Protein AF-A0A357V237-F1 (afdb_monomer)

Structure (mmCIF, N/CA/C/O backbone):
data_AF-A0A357V237-F1
#
_entry.id   AF-A0A357V237-F1
#
loop_
_atom_site.group_PDB
_atom_site.id
_atom_site.type_symbol
_atom_site.label_atom_id
_atom_site.label_alt_id
_atom_site.label_comp_id
_atom_site.label_asym_id
_atom_site.label_entity_id
_atom_site.label_seq_id
_atom_site.pdbx_PDB_ins_code
_atom_site.Cartn_x
_atom_site.Cartn_y
_atom_site.Cartn_z
_atom_site.occupancy
_atom_site.B_iso_or_equiv
_atom_site.auth_seq_id
_atom_site.auth_comp_id
_atom_site.auth_asym_id
_atom_site.auth_atom_id
_atom_site.pdbx_PDB_model_num
ATOM 1 N N . MET A 1 1 ? -9.194 9.970 -27.763 1.00 47.03 1 MET A N 1
ATOM 2 C CA . MET A 1 1 ? -8.854 8.554 -28.022 1.00 47.03 1 MET A CA 1
ATOM 3 C C . MET A 1 1 ? -7.368 8.391 -27.744 1.00 47.03 1 MET A C 1
ATOM 5 O O . MET A 1 1 ? -6.601 9.122 -28.354 1.00 47.03 1 MET A O 1
ATOM 9 N N . LYS A 1 2 ? -6.964 7.548 -26.783 1.00 56.88 2 LYS A N 1
ATOM 10 C CA . LYS A 1 2 ? -5.543 7.205 -26.590 1.00 56.88 2 LYS A CA 1
ATOM 11 C C . LYS A 1 2 ? -5.223 6.065 -27.564 1.00 56.88 2 LYS A C 1
ATOM 13 O O . LYS A 1 2 ? -5.900 5.044 -27.515 1.00 56.88 2 LYS A O 1
ATOM 18 N N . ILE A 1 3 ? -4.286 6.282 -28.482 1.00 64.56 3 ILE A N 1
ATOM 19 C CA . ILE A 1 3 ? -3.839 5.290 -29.471 1.00 64.56 3 ILE A CA 1
ATOM 20 C C . ILE A 1 3 ? -2.446 4.832 -29.038 1.00 64.56 3 ILE A C 1
ATOM 22 O O . ILE A 1 3 ? -1.600 5.677 -28.751 1.00 64.56 3 ILE A O 1
ATOM 26 N N . HIS A 1 4 ? -2.224 3.520 -28.969 1.00 64.12 4 HIS A N 1
ATOM 27 C CA . HIS A 1 4 ? -0.901 2.936 -28.747 1.00 64.12 4 HIS A CA 1
ATOM 28 C C . HIS A 1 4 ? -0.355 2.436 -30.088 1.00 64.12 4 HIS A C 1
ATOM 30 O O . HIS A 1 4 ? -1.004 1.626 -30.748 1.00 64.12 4 HIS A O 1
ATOM 36 N N . GLU A 1 5 ? 0.815 2.933 -30.490 1.00 74.81 5 GLU A N 1
ATOM 37 C CA . GLU A 1 5 ? 1.493 2.585 -31.742 1.00 74.81 5 GLU A CA 1
ATOM 38 C C . GLU A 1 5 ? 2.941 2.180 -31.445 1.00 74.81 5 GLU A C 1
ATOM 40 O O . GLU A 1 5 ? 3.617 2.808 -30.627 1.00 74.81 5 GLU A O 1
ATOM 45 N N . HIS A 1 6 ? 3.417 1.130 -32.116 1.00 70.69 6 HIS A N 1
ATOM 46 C CA . HIS A 1 6 ? 4.800 0.671 -32.037 1.00 70.69 6 HIS A CA 1
ATOM 47 C C . HIS A 1 6 ? 5.356 0.469 -33.446 1.00 70.69 6 HIS A C 1
ATOM 49 O O . HIS A 1 6 ? 4.720 -0.176 -34.279 1.00 70.69 6 HIS A O 1
ATOM 55 N N . GLN A 1 7 ? 6.562 0.981 -33.695 1.00 78.00 7 GLN A N 1
ATOM 56 C CA . GLN A 1 7 ? 7.264 0.837 -34.967 1.00 78.00 7 GLN A CA 1
ATOM 57 C C . GLN A 1 7 ? 8.593 0.105 -34.753 1.00 78.00 7 GLN A C 1
ATOM 59 O O . GLN A 1 7 ? 9.383 0.486 -33.891 1.00 78.00 7 GLN A O 1
ATOM 64 N N . ALA A 1 8 ? 8.845 -0.931 -35.556 1.00 74.00 8 ALA A N 1
ATOM 65 C CA . ALA A 1 8 ? 10.134 -1.617 -35.618 1.00 74.00 8 ALA 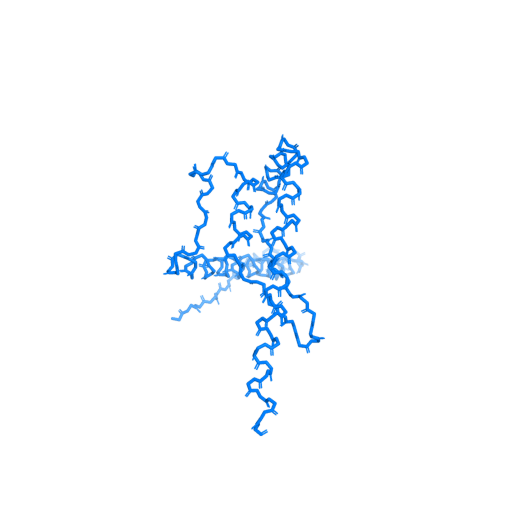A CA 1
ATOM 66 C C . ALA A 1 8 ? 10.974 -1.049 -36.759 1.00 74.00 8 ALA A C 1
ATOM 68 O O . ALA A 1 8 ? 10.463 -0.853 -37.863 1.00 74.00 8 ALA A O 1
ATOM 69 N N . GLN A 1 9 ? 12.272 -0.875 -36.529 1.00 80.62 9 GLN A N 1
ATOM 70 C CA . GLN A 1 9 ? 13.246 -0.678 -37.599 1.00 80.62 9 GLN A CA 1
ATOM 71 C C . GLN A 1 9 ? 14.293 -1.785 -37.500 1.00 80.62 9 GLN A C 1
ATOM 73 O O . GLN A 1 9 ? 15.034 -1.855 -36.523 1.00 80.62 9 GLN A O 1
ATOM 78 N N . ILE A 1 10 ? 14.325 -2.665 -38.500 1.00 80.62 10 ILE A N 1
ATOM 79 C CA . ILE A 1 10 ? 15.290 -3.766 -38.603 1.00 80.62 10 ILE A CA 1
ATOM 80 C C . ILE A 1 10 ? 16.347 -3.347 -39.622 1.00 80.62 10 ILE A C 1
ATOM 82 O O . ILE A 1 10 ? 15.998 -2.902 -40.719 1.00 80.62 10 ILE A O 1
ATOM 86 N N . LYS A 1 11 ? 17.634 -3.460 -39.275 1.00 85.38 11 LYS A N 1
ATOM 87 C CA . LYS A 1 11 ? 18.706 -3.132 -40.220 1.00 85.38 11 LYS A CA 1
ATOM 88 C C . LYS A 1 11 ? 18.780 -4.202 -41.302 1.00 85.38 11 LYS A C 1
ATOM 90 O O . LYS A 1 11 ? 18.628 -5.386 -41.027 1.00 85.38 11 LYS A O 1
ATOM 95 N N . PHE A 1 12 ? 19.064 -3.787 -42.530 1.00 82.88 12 PHE A N 1
ATOM 96 C CA . PHE A 1 12 ? 19.213 -4.717 -43.648 1.00 82.88 12 PHE A CA 1
ATOM 97 C C . PHE A 1 12 ? 20.353 -5.726 -43.422 1.00 82.88 12 PHE A C 1
ATOM 99 O O . PHE A 1 12 ? 20.193 -6.903 -43.733 1.00 82.88 12 PHE A O 1
ATOM 106 N N . ASP A 1 13 ? 21.451 -5.298 -42.794 1.00 87.12 13 ASP A N 1
ATOM 107 C CA . ASP A 1 13 ? 22.585 -6.170 -42.460 1.00 87.12 13 ASP A CA 1
ATOM 108 C C . ASP A 1 13 ? 22.184 -7.322 -41.524 1.00 87.12 13 ASP A C 1
ATOM 110 O O . ASP A 1 13 ? 22.621 -8.453 -41.718 1.00 87.12 13 ASP A O 1
ATOM 114 N N . ASP A 1 14 ? 21.260 -7.085 -40.584 1.00 81.31 14 ASP A N 1
ATOM 115 C CA . ASP A 1 14 ? 20.737 -8.130 -39.691 1.00 81.31 14 ASP A CA 1
ATOM 116 C C . ASP A 1 14 ? 19.972 -9.221 -40.459 1.00 81.31 14 ASP A C 1
ATOM 118 O O . ASP A 1 14 ? 19.954 -10.384 -40.050 1.00 81.31 14 ASP A O 1
ATOM 122 N N . ILE A 1 15 ? 19.357 -8.854 -41.588 1.00 80.06 15 ILE A N 1
ATOM 123 C CA . ILE A 1 15 ? 18.654 -9.780 -42.484 1.00 80.06 15 ILE A CA 1
ATOM 124 C C . ILE A 1 15 ? 19.670 -10.603 -43.280 1.00 80.06 15 ILE A C 1
ATOM 126 O O . ILE A 1 15 ? 19.527 -11.822 -43.376 1.00 80.06 15 ILE A O 1
ATOM 130 N N . LEU A 1 16 ? 20.712 -9.957 -43.816 1.00 84.38 16 LEU A N 1
ATOM 131 C CA . LEU A 1 16 ? 21.780 -10.622 -44.571 1.00 84.38 16 LEU A CA 1
ATOM 132 C C . LEU A 1 16 ? 22.554 -11.630 -43.709 1.00 84.38 16 LEU A C 1
ATOM 134 O O . LEU A 1 16 ? 22.865 -12.735 -44.157 1.00 84.38 16 LEU A O 1
ATOM 138 N N . GLU A 1 17 ? 22.810 -11.280 -42.451 1.00 88.81 17 GLU A N 1
ATOM 139 C CA . GLU A 1 17 ? 23.485 -12.134 -41.468 1.00 88.81 17 GLU A CA 1
ATOM 140 C C . GLU A 1 17 ? 22.564 -13.206 -40.853 1.00 88.81 17 GLU A C 1
ATOM 142 O O . GLU A 1 17 ? 22.985 -13.946 -39.966 1.00 88.81 17 GLU A O 1
ATOM 147 N N . HIS A 1 18 ? 21.312 -13.319 -41.318 1.00 81.19 18 HIS A N 1
ATOM 148 C CA . HIS A 1 18 ? 20.306 -14.259 -40.809 1.00 81.19 18 HIS A CA 1
ATOM 149 C C . HIS A 1 18 ? 20.074 -14.142 -39.289 1.00 81.19 18 HIS A C 1
ATOM 151 O O . HIS A 1 18 ? 19.673 -15.109 -38.631 1.00 81.19 18 HIS A O 1
ATOM 157 N N . ARG A 1 19 ? 20.270 -12.948 -38.711 1.00 82.06 19 ARG A N 1
ATOM 158 C CA . ARG A 1 19 ? 20.027 -12.672 -37.286 1.00 82.06 19 ARG A CA 1
ATOM 159 C C . ARG A 1 19 ? 18.541 -12.444 -37.027 1.00 82.06 19 ARG A C 1
ATOM 161 O O . ARG A 1 19 ? 18.102 -11.371 -36.618 1.00 82.06 19 ARG A O 1
ATOM 168 N N . LEU A 1 20 ? 17.743 -13.490 -37.229 1.00 77.94 20 LEU A N 1
ATOM 169 C CA . LEU A 1 20 ? 16.296 -13.461 -36.995 1.00 77.94 20 LEU A CA 1
ATOM 170 C C . LEU A 1 20 ? 15.924 -13.226 -35.516 1.00 77.94 20 LEU A C 1
ATOM 172 O O . LEU A 1 20 ? 14.774 -12.901 -35.224 1.00 77.94 20 LEU A O 1
ATOM 176 N N . SER A 1 21 ? 16.886 -13.327 -34.588 1.00 82.62 21 SER A N 1
ATOM 177 C CA . SER A 1 21 ? 16.712 -12.975 -33.171 1.00 82.62 21 SER A CA 1
ATOM 178 C C . SER A 1 21 ? 16.245 -11.530 -32.964 1.00 82.62 21 SER A C 1
ATOM 180 O O . SER A 1 21 ? 15.475 -11.282 -32.045 1.00 82.62 21 SER A O 1
ATOM 182 N N . VAL A 1 22 ? 16.592 -10.603 -33.867 1.00 81.19 22 VAL A N 1
ATOM 183 C CA . VAL A 1 22 ? 16.184 -9.185 -33.792 1.00 81.19 22 VAL A CA 1
ATOM 184 C C . VAL A 1 22 ? 14.657 -9.014 -33.807 1.00 81.19 22 VAL A C 1
ATOM 186 O O . VAL A 1 22 ? 14.127 -8.096 -33.181 1.00 81.19 22 VAL A O 1
ATOM 189 N N . ILE A 1 23 ? 13.924 -9.913 -34.475 1.00 79.94 23 ILE A N 1
ATOM 190 C CA . ILE A 1 23 ? 12.452 -9.904 -34.472 1.00 79.94 23 ILE A CA 1
ATOM 191 C C . ILE A 1 23 ? 11.925 -10.282 -33.083 1.00 79.94 23 ILE A C 1
ATOM 193 O O . ILE A 1 23 ? 11.013 -9.633 -32.572 1.00 79.94 23 ILE A O 1
ATOM 197 N N . PHE A 1 24 ? 12.515 -11.302 -32.455 1.00 82.12 24 PHE A N 1
ATOM 198 C CA . PHE A 1 24 ? 12.139 -11.719 -31.105 1.00 82.12 24 PHE A CA 1
ATOM 199 C C . PHE A 1 24 ? 12.452 -10.625 -30.080 1.00 82.12 24 PHE A C 1
ATOM 201 O O . PHE A 1 24 ? 11.579 -10.284 -29.282 1.00 82.12 24 PHE A O 1
ATOM 208 N N . ASP A 1 25 ? 13.628 -10.006 -30.166 1.00 83.19 25 ASP A N 1
ATOM 209 C CA . ASP A 1 25 ? 14.026 -8.897 -29.294 1.00 83.19 25 ASP A CA 1
ATOM 210 C C . ASP A 1 2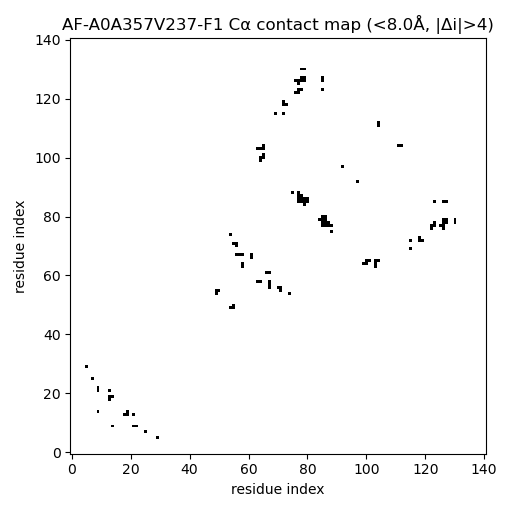5 ? 13.054 -7.711 -29.420 1.00 83.19 25 ASP A C 1
ATOM 212 O O . ASP A 1 25 ? 12.614 -7.145 -28.418 1.00 83.19 25 ASP A O 1
ATOM 216 N N . PHE A 1 26 ? 12.628 -7.383 -30.646 1.00 82.50 26 PHE A N 1
ATOM 217 C CA . PHE A 1 26 ? 11.613 -6.357 -30.880 1.00 82.50 26 PHE A CA 1
ATOM 218 C C . PHE A 1 26 ? 10.259 -6.719 -30.252 1.00 82.50 26 PHE A C 1
ATOM 220 O O . PHE A 1 26 ? 9.649 -5.883 -29.582 1.00 82.50 26 PHE A O 1
ATOM 227 N N . THR A 1 27 ? 9.788 -7.962 -30.417 1.00 80.50 27 THR A N 1
ATOM 228 C CA . THR A 1 27 ? 8.522 -8.396 -29.797 1.00 80.50 27 THR A CA 1
ATOM 229 C C . THR A 1 27 ? 8.578 -8.355 -28.271 1.00 80.50 27 THR A C 1
ATOM 231 O O . THR A 1 27 ? 7.614 -7.915 -27.645 1.00 80.50 27 THR A O 1
ATOM 234 N N . GLN A 1 28 ? 9.709 -8.727 -27.661 1.00 83.44 28 GLN A N 1
ATOM 235 C CA . GLN A 1 28 ? 9.906 -8.586 -26.217 1.00 83.44 28 GLN A CA 1
ATOM 236 C C . GLN A 1 28 ? 9.912 -7.114 -25.789 1.00 83.44 28 GLN A C 1
ATOM 238 O O . GLN A 1 28 ? 9.281 -6.766 -24.790 1.00 83.44 28 GLN A O 1
ATOM 243 N N . GLY A 1 29 ? 10.545 -6.235 -26.571 1.00 80.00 29 GLY A N 1
ATOM 244 C CA . GLY A 1 29 ? 10.526 -4.790 -26.340 1.00 80.00 29 GLY A CA 1
ATOM 245 C C . GLY A 1 29 ? 9.117 -4.188 -26.378 1.00 80.00 29 GLY A C 1
ATOM 246 O O . GLY A 1 29 ? 8.771 -3.375 -25.516 1.00 80.00 29 GLY A O 1
ATOM 247 N N . ILE A 1 30 ? 8.263 -4.628 -27.313 1.00 82.50 30 ILE A N 1
ATOM 248 C CA . ILE A 1 30 ? 6.844 -4.235 -27.334 1.00 82.50 30 ILE A CA 1
ATOM 249 C C . ILE A 1 30 ? 6.153 -4.674 -26.045 1.00 82.50 30 ILE A C 1
ATOM 251 O O . ILE A 1 30 ? 5.526 -3.851 -25.388 1.00 82.50 30 ILE A O 1
ATOM 255 N N . VAL A 1 31 ? 6.273 -5.949 -25.664 1.00 82.31 31 VAL A N 1
ATOM 256 C CA . VAL A 1 31 ? 5.585 -6.480 -24.476 1.00 82.31 31 VAL A CA 1
ATOM 257 C C . VAL A 1 31 ? 6.009 -5.730 -23.212 1.00 82.31 31 VAL A C 1
ATOM 259 O O . VAL A 1 31 ? 5.148 -5.343 -22.422 1.00 82.31 31 VAL A O 1
ATOM 262 N N . SER A 1 32 ? 7.308 -5.467 -23.046 1.00 81.94 32 SER A N 1
ATOM 263 C CA . SER A 1 32 ? 7.819 -4.700 -21.906 1.00 81.94 32 SER A CA 1
ATOM 264 C C . SER A 1 32 ? 7.261 -3.277 -21.894 1.00 81.94 32 SER A C 1
ATOM 266 O O . SER A 1 32 ? 6.661 -2.864 -20.907 1.00 81.94 32 SER A O 1
ATOM 268 N N . SER A 1 33 ? 7.383 -2.543 -23.006 1.00 79.06 33 SER A N 1
ATOM 269 C CA . SER A 1 33 ? 6.918 -1.149 -23.081 1.00 79.06 33 SER A CA 1
ATOM 270 C C . SER A 1 33 ? 5.402 -1.013 -22.921 1.00 79.06 33 SER A C 1
ATOM 272 O O . SER A 1 33 ? 4.922 -0.058 -22.308 1.00 79.06 33 SER A O 1
ATOM 274 N N . PHE A 1 34 ? 4.641 -1.988 -23.420 1.00 82.31 34 PHE A N 1
ATOM 275 C CA . PHE A 1 34 ? 3.203 -2.059 -23.219 1.00 82.31 34 PHE A CA 1
ATOM 276 C C . PHE A 1 34 ? 2.859 -2.282 -21.744 1.00 82.31 34 PHE A C 1
ATOM 278 O O . PHE A 1 34 ? 2.012 -1.573 -21.203 1.00 82.31 34 PHE A O 1
ATOM 285 N N . SER A 1 35 ? 3.536 -3.226 -21.083 1.00 82.69 35 SER A N 1
ATOM 286 C CA . SER A 1 35 ? 3.352 -3.492 -19.653 1.00 82.69 35 SER A CA 1
ATOM 287 C C . SER A 1 35 ? 3.657 -2.251 -18.808 1.00 82.69 35 SER A C 1
ATOM 289 O O . SER A 1 35 ? 2.850 -1.863 -17.962 1.00 82.69 35 SER A O 1
ATOM 291 N N . ASP A 1 36 ? 4.774 -1.577 -19.083 1.00 83.81 36 ASP A N 1
ATOM 292 C CA . ASP A 1 36 ? 5.183 -0.370 -18.360 1.00 83.81 36 ASP A CA 1
ATOM 293 C C . ASP A 1 36 ? 4.181 0.777 -18.564 1.00 83.81 36 ASP A C 1
ATOM 295 O O . ASP A 1 36 ? 3.712 1.391 -17.599 1.00 83.81 36 ASP A O 1
ATOM 299 N N . GLY A 1 37 ? 3.779 1.027 -19.815 1.00 82.88 37 GLY A N 1
ATOM 300 C CA . GLY A 1 37 ? 2.795 2.058 -20.149 1.00 82.88 37 GLY A CA 1
ATOM 301 C C . GLY A 1 37 ? 1.406 1.776 -19.566 1.00 82.88 37 GLY A C 1
ATOM 302 O O . GLY A 1 37 ? 0.698 2.705 -19.152 1.00 82.88 37 GLY A O 1
ATOM 303 N N . TYR A 1 38 ? 1.022 0.501 -19.482 1.00 85.00 38 TYR A N 1
ATOM 304 C CA . TYR A 1 38 ? -0.222 0.078 -18.847 1.00 85.00 38 TYR A CA 1
ATOM 305 C C . TYR A 1 38 ? -0.205 0.365 -17.343 1.00 85.00 38 TYR A C 1
ATOM 307 O O . TYR A 1 38 ? -1.113 1.032 -16.841 1.00 85.00 38 TYR A O 1
ATOM 315 N N . MET A 1 39 ? 0.848 -0.056 -16.636 1.00 85.56 39 MET A N 1
ATOM 316 C CA . MET A 1 39 ? 0.994 0.191 -15.197 1.00 85.56 39 MET A CA 1
ATOM 317 C C . MET A 1 39 ? 1.024 1.688 -14.881 1.00 85.56 39 MET A C 1
ATOM 319 O O . MET A 1 39 ? 0.344 2.136 -13.957 1.00 85.56 39 MET A O 1
ATOM 323 N N . GLN A 1 40 ? 1.740 2.484 -15.681 1.00 87.62 40 GLN A N 1
ATOM 324 C CA . GLN A 1 40 ? 1.761 3.939 -15.530 1.00 87.62 40 GLN A CA 1
ATOM 325 C C . GLN A 1 40 ? 0.358 4.542 -15.681 1.00 87.62 40 GLN A C 1
ATOM 327 O O . GLN A 1 40 ? -0.059 5.360 -14.861 1.00 87.62 40 GLN A O 1
ATOM 332 N N . THR A 1 41 ? -0.392 4.115 -16.701 1.00 88.50 41 THR A N 1
ATOM 333 C CA . THR A 1 41 ? -1.761 4.596 -16.932 1.00 88.50 41 THR A CA 1
ATOM 334 C C . THR A 1 41 ? -2.694 4.200 -15.787 1.00 88.50 41 THR A C 1
ATOM 336 O O . THR A 1 41 ? -3.509 5.016 -15.356 1.00 88.50 41 THR A O 1
ATOM 339 N N . MET A 1 42 ? -2.564 2.973 -15.273 1.00 89.88 42 MET A N 1
ATOM 340 C CA . MET A 1 42 ? -3.340 2.487 -14.132 1.00 89.88 42 MET A CA 1
ATOM 341 C C . MET A 1 42 ? -3.081 3.339 -12.884 1.00 89.88 42 MET A C 1
ATOM 343 O O . MET A 1 42 ? -4.027 3.863 -12.297 1.00 89.88 42 MET A O 1
ATOM 347 N N . TYR A 1 43 ? -1.815 3.529 -12.500 1.00 89.50 43 TYR A N 1
ATOM 348 C CA . TYR A 1 43 ? -1.472 4.328 -11.321 1.00 89.50 43 TYR A CA 1
ATOM 349 C C . TYR A 1 43 ? -1.870 5.796 -11.476 1.00 89.50 43 TYR A C 1
ATOM 351 O O . TYR A 1 43 ? -2.345 6.392 -10.511 1.00 89.50 43 TYR A O 1
ATOM 359 N N . GLN A 1 44 ? -1.757 6.367 -12.680 1.00 90.00 44 GLN A N 1
ATOM 360 C CA . GLN A 1 44 ? -2.238 7.720 -12.947 1.00 90.00 44 GLN A CA 1
ATOM 361 C C . GLN A 1 44 ? -3.754 7.826 -12.729 1.00 90.00 44 GLN A C 1
ATOM 363 O O . GLN A 1 44 ? -4.207 8.738 -12.043 1.00 90.00 44 GLN A O 1
ATOM 368 N N . ALA A 1 45 ? -4.537 6.876 -13.248 1.00 91.38 45 ALA A N 1
ATOM 369 C CA . ALA A 1 45 ? -5.988 6.873 -13.067 1.00 91.38 45 ALA A CA 1
ATOM 370 C C . ALA A 1 45 ? -6.390 6.744 -11.587 1.00 91.38 45 ALA A C 1
ATOM 372 O O . ALA A 1 45 ? -7.301 7.440 -11.134 1.00 91.38 45 ALA A O 1
ATOM 373 N N . VAL A 1 46 ? -5.694 5.894 -10.821 1.00 89.06 46 VAL A N 1
ATOM 374 C CA . VAL A 1 46 ? -5.900 5.769 -9.369 1.00 89.06 46 VAL A CA 1
ATOM 375 C C . VAL A 1 46 ? -5.538 7.073 -8.650 1.00 89.06 46 VAL A C 1
ATOM 377 O O . VAL A 1 46 ? -6.324 7.548 -7.832 1.00 89.06 46 VAL A O 1
ATOM 380 N N . SER A 1 47 ? -4.395 7.685 -8.980 1.00 88.38 47 SER A N 1
ATOM 381 C CA . SER A 1 47 ? -3.959 8.954 -8.382 1.00 88.38 47 SER A CA 1
ATOM 382 C C . SER A 1 47 ? -4.976 10.068 -8.628 1.00 88.38 47 SER A C 1
ATOM 384 O O . SER A 1 47 ? -5.418 10.718 -7.684 1.00 88.38 47 SER A O 1
ATOM 386 N N . GLU A 1 48 ? -5.428 10.232 -9.874 1.00 91.44 48 GLU A N 1
ATOM 387 C CA . GLU A 1 48 ? -6.436 11.233 -10.240 1.00 91.44 48 GLU A CA 1
ATOM 388 C C . GLU A 1 48 ? -7.770 11.011 -9.507 1.00 91.44 48 GLU A C 1
ATOM 390 O O . GLU A 1 48 ? -8.451 11.974 -9.144 1.00 91.44 48 GLU A O 1
ATOM 395 N N . ALA A 1 49 ? -8.168 9.754 -9.281 1.00 90.31 49 ALA A N 1
ATOM 3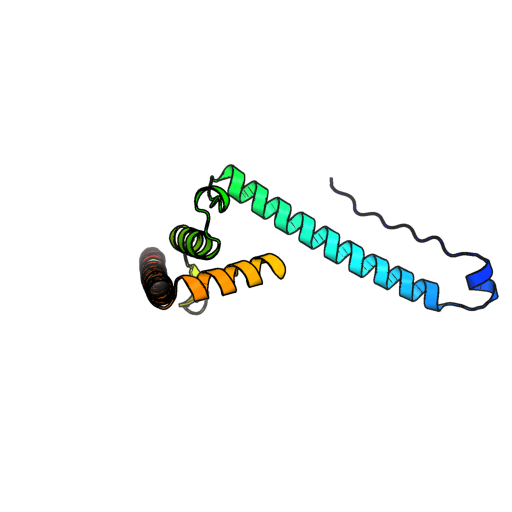96 C CA . ALA A 1 49 ? -9.374 9.436 -8.520 1.00 90.31 49 ALA A CA 1
ATOM 397 C C . ALA A 1 49 ? -9.233 9.831 -7.040 1.00 90.31 49 ALA A C 1
ATOM 399 O O . ALA A 1 49 ? -10.133 10.474 -6.496 1.00 90.31 49 ALA A O 1
ATOM 400 N N . CYS A 1 50 ? -8.097 9.510 -6.413 1.00 88.06 50 CYS A N 1
ATOM 401 C CA . CYS A 1 50 ? -7.806 9.875 -5.025 1.00 88.06 50 CYS A CA 1
ATOM 402 C C . CYS A 1 50 ? -7.696 11.395 -4.831 1.00 88.06 50 CYS A C 1
ATOM 404 O O . CYS A 1 50 ? -8.197 11.921 -3.836 1.00 88.06 50 CYS A O 1
ATOM 406 N N . GLU A 1 51 ? -7.095 12.113 -5.786 1.00 89.50 51 GLU A N 1
ATOM 407 C CA . GLU A 1 51 ? -7.025 13.582 -5.790 1.00 89.50 51 GLU A CA 1
ATOM 408 C C . GLU A 1 51 ? -8.413 14.214 -5.835 1.00 89.50 51 GLU A C 1
ATOM 410 O O . GLU A 1 51 ? -8.715 15.098 -5.033 1.00 89.50 51 GLU A O 1
ATOM 415 N N . LYS A 1 52 ? -9.293 13.719 -6.712 1.00 90.94 52 LYS A N 1
ATOM 416 C CA . LYS A 1 52 ? -10.670 14.218 -6.827 1.00 90.94 52 LYS A CA 1
ATOM 417 C C . LYS A 1 52 ? -11.506 13.937 -5.584 1.00 90.94 52 LYS A C 1
ATOM 419 O O . LYS A 1 52 ? -12.316 14.776 -5.202 1.00 90.94 52 LYS A O 1
ATOM 424 N N . SER A 1 53 ? -11.338 12.770 -4.965 1.00 87.94 53 SER A N 1
ATOM 425 C CA . SER A 1 53 ? -12.089 12.408 -3.760 1.00 87.94 53 SER A CA 1
ATOM 426 C C . SER A 1 53 ? -11.497 13.001 -2.478 1.00 87.94 53 SER A C 1
ATOM 428 O O . SER A 1 53 ? -12.094 12.850 -1.415 1.00 87.94 53 SER A O 1
ATOM 430 N N . GLY A 1 54 ? -10.310 13.615 -2.545 1.00 86.12 54 GLY A N 1
ATOM 431 C CA . GLY A 1 54 ? -9.555 14.059 -1.373 1.00 86.12 54 GLY A CA 1
ATOM 432 C C . GLY A 1 54 ? -9.039 12.913 -0.495 1.00 86.12 54 GLY A C 1
ATOM 433 O O . GLY A 1 54 ? -8.605 13.157 0.629 1.00 86.12 54 GLY A O 1
ATOM 434 N N . ASN A 1 55 ? -9.066 11.665 -0.981 1.00 87.75 55 ASN A N 1
ATOM 435 C CA . ASN A 1 55 ? -8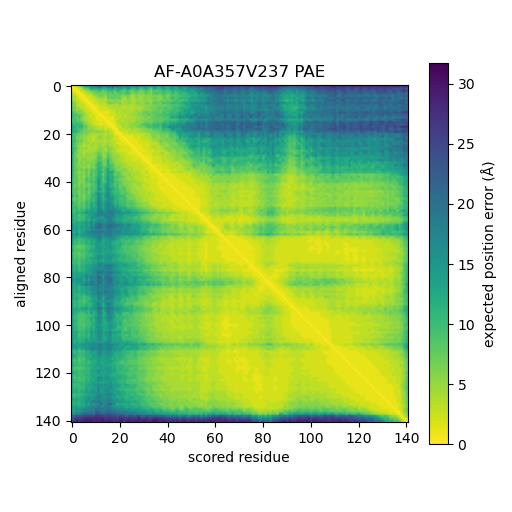.617 10.496 -0.221 1.00 87.75 55 ASN A CA 1
ATOM 436 C C . ASN A 1 55 ? -7.100 10.317 -0.367 1.00 87.75 55 ASN A C 1
ATOM 438 O O . ASN A 1 55 ? -6.620 9.353 -0.961 1.00 87.75 55 ASN A O 1
ATOM 442 N N . ILE A 1 56 ? -6.346 11.299 0.130 1.00 90.56 56 ILE A N 1
ATOM 443 C CA . ILE A 1 56 ? -4.886 11.344 0.049 1.00 90.56 56 ILE A CA 1
ATOM 444 C C . ILE A 1 56 ? -4.306 11.475 1.449 1.00 90.56 56 ILE A C 1
ATOM 446 O O . ILE A 1 56 ? -4.684 12.358 2.214 1.00 90.56 56 ILE A O 1
ATOM 450 N N . VAL A 1 57 ? -3.320 10.632 1.749 1.00 91.06 57 VAL A N 1
ATOM 451 C CA . VAL A 1 57 ? -2.466 10.778 2.927 1.00 91.06 57 VAL A CA 1
ATOM 452 C C . VAL A 1 57 ? -1.136 11.374 2.488 1.00 91.06 57 VAL A C 1
ATOM 454 O O . VAL A 1 57 ? -0.400 10.776 1.704 1.00 91.06 57 VAL A O 1
ATOM 457 N N . ARG A 1 58 ? -0.818 12.567 2.992 1.00 89.25 58 ARG A N 1
ATOM 458 C CA . ARG A 1 58 ? 0.418 13.273 2.652 1.00 89.25 58 ARG A CA 1
ATOM 459 C C . ARG A 1 58 ? 1.534 12.904 3.620 1.00 89.25 58 ARG A C 1
ATOM 461 O O . ARG A 1 58 ? 1.610 13.402 4.738 1.00 89.25 58 ARG A O 1
ATOM 468 N N . SER A 1 59 ? 2.416 12.009 3.178 1.00 82.81 59 SER A N 1
ATOM 469 C CA . SER A 1 59 ? 3.471 11.463 4.039 1.00 82.81 59 SER A CA 1
ATOM 470 C C . SER A 1 59 ? 4.491 12.509 4.509 1.00 82.81 59 SER A C 1
ATOM 472 O O . SER A 1 59 ? 5.023 12.400 5.610 1.00 82.81 59 SER A O 1
ATOM 474 N N . ASN A 1 60 ? 4.720 13.564 3.723 1.00 84.38 60 ASN A N 1
ATOM 475 C CA . ASN A 1 60 ? 5.589 14.687 4.089 1.00 84.38 60 ASN A CA 1
ATOM 476 C C . ASN A 1 60 ? 5.055 15.516 5.270 1.00 84.38 60 ASN A C 1
ATOM 478 O O . ASN A 1 60 ? 5.856 16.038 6.036 1.00 84.38 60 ASN A O 1
ATOM 482 N N . GLU A 1 61 ? 3.734 15.628 5.428 1.00 89.44 61 GLU A N 1
ATOM 483 C CA . GLU A 1 61 ? 3.110 16.327 6.561 1.00 89.44 61 GLU A CA 1
ATOM 484 C C . GLU A 1 61 ? 3.209 15.494 7.850 1.00 89.44 61 GLU A C 1
ATOM 486 O O . GLU A 1 61 ? 3.369 16.043 8.937 1.00 89.44 61 GLU A O 1
ATOM 491 N N . ILE A 1 62 ? 3.158 14.163 7.727 1.00 89.56 62 ILE A N 1
ATOM 492 C CA . ILE A 1 62 ? 3.242 13.220 8.854 1.00 89.56 62 ILE A CA 1
ATOM 493 C C . ILE A 1 62 ? 4.699 12.969 9.275 1.00 89.56 62 ILE A C 1
ATOM 495 O O . ILE A 1 62 ? 4.979 12.728 10.447 1.00 89.56 62 ILE A O 1
ATOM 499 N N . GLY A 1 63 ? 5.638 12.991 8.326 1.00 89.62 63 GLY A N 1
ATOM 500 C CA . GLY A 1 63 ? 7.069 12.788 8.578 1.00 89.62 63 GLY A CA 1
ATOM 501 C C . GLY A 1 63 ? 7.477 11.342 8.897 1.00 89.62 63 GLY A C 1
ATOM 502 O O . GLY A 1 63 ? 8.641 11.090 9.204 1.00 89.62 63 GLY A O 1
ATOM 503 N N . SER A 1 64 ? 6.547 10.387 8.817 1.00 93.81 64 SER A N 1
ATOM 504 C CA . SER A 1 64 ? 6.776 8.963 9.085 1.00 93.81 64 SER A CA 1
ATOM 505 C C . SER A 1 64 ? 6.013 8.105 8.069 1.00 93.81 64 SER A C 1
ATOM 507 O O . SER A 1 64 ? 4.774 8.148 8.045 1.00 93.81 64 SER A O 1
ATOM 509 N N . PRO A 1 65 ? 6.711 7.329 7.217 1.00 94.00 65 PRO A N 1
ATOM 510 C CA . PRO A 1 65 ? 6.083 6.355 6.326 1.00 94.00 65 PRO A CA 1
ATOM 511 C C . PRO A 1 65 ? 5.160 5.372 7.056 1.00 94.00 65 PRO A C 1
ATOM 513 O O . PRO A 1 65 ? 4.052 5.120 6.585 1.00 94.00 65 PRO A O 1
ATOM 516 N N . ALA A 1 66 ? 5.560 4.880 8.232 1.00 95.38 66 ALA A N 1
ATOM 517 C CA . ALA A 1 66 ? 4.769 3.940 9.023 1.00 95.38 66 ALA A CA 1
ATOM 518 C C . ALA A 1 66 ? 3.469 4.566 9.544 1.00 95.38 66 ALA A C 1
ATOM 520 O O . ALA A 1 66 ? 2.386 4.005 9.359 1.00 95.38 66 ALA A O 1
ATOM 521 N N . LEU A 1 67 ? 3.531 5.774 10.108 1.00 95.94 67 LEU A N 1
ATOM 522 C CA . LEU A 1 67 ? 2.327 6.490 10.537 1.00 95.94 67 LEU A CA 1
ATOM 523 C C . LEU A 1 67 ? 1.442 6.900 9.351 1.00 95.94 67 LEU A C 1
ATOM 525 O O . LEU A 1 67 ? 0.219 6.892 9.471 1.00 95.94 67 LEU A O 1
ATOM 529 N N . SER A 1 68 ? 2.037 7.190 8.191 1.00 95.31 68 SER A N 1
ATOM 530 C CA . SER A 1 68 ? 1.292 7.463 6.953 1.00 95.31 68 SER A CA 1
ATOM 531 C C . SER A 1 68 ? 0.524 6.228 6.479 1.00 95.31 68 SER A C 1
ATOM 533 O O . SER A 1 68 ? -0.646 6.326 6.117 1.00 95.31 68 SER A O 1
ATOM 535 N N . PHE A 1 69 ? 1.153 5.052 6.529 1.00 94.94 69 PHE A N 1
ATOM 536 C CA . PHE A 1 69 ? 0.504 3.779 6.227 1.00 94.94 69 PHE A CA 1
ATOM 537 C C . PHE A 1 69 ? -0.663 3.496 7.182 1.00 94.94 69 PHE A C 1
ATOM 539 O O . PHE A 1 69 ? -1.763 3.168 6.739 1.00 94.94 69 PHE A O 1
ATOM 546 N N . LEU A 1 70 ? -0.461 3.697 8.486 1.00 95.62 70 LEU A N 1
ATOM 547 C CA . LEU A 1 70 ? -1.528 3.543 9.473 1.00 95.62 70 LEU A CA 1
ATOM 548 C C . LEU A 1 70 ? -2.688 4.518 9.221 1.00 95.62 70 LEU A C 1
ATOM 550 O O . LEU A 1 70 ? -3.851 4.129 9.315 1.00 95.62 70 LEU A O 1
ATOM 554 N N . GLN A 1 71 ? -2.395 5.772 8.872 1.00 95.19 71 GLN A N 1
ATOM 555 C CA . GLN A 1 71 ? -3.426 6.741 8.507 1.00 95.19 71 GLN A CA 1
ATOM 556 C C . GLN A 1 71 ? -4.191 6.301 7.249 1.00 95.19 71 GLN A C 1
ATOM 558 O O . GLN A 1 71 ? -5.415 6.417 7.204 1.00 95.19 71 GLN A O 1
ATOM 563 N N . ALA A 1 72 ? -3.500 5.745 6.250 1.00 93.81 72 ALA A N 1
ATOM 564 C CA . ALA A 1 72 ? -4.143 5.202 5.057 1.00 93.81 72 ALA A CA 1
ATOM 565 C C . ALA A 1 72 ? -5.069 4.023 5.402 1.00 93.81 72 ALA A C 1
ATOM 567 O O . ALA A 1 72 ? -6.216 4.005 4.960 1.00 93.81 72 ALA A O 1
ATOM 568 N N . LEU A 1 73 ? -4.630 3.094 6.260 1.00 94.88 73 LEU A N 1
ATOM 569 C CA . LEU A 1 73 ? -5.472 2.003 6.770 1.00 94.88 73 LEU A CA 1
ATOM 570 C C . LEU A 1 73 ? -6.729 2.517 7.486 1.00 94.88 73 LEU A C 1
ATOM 572 O O . LEU A 1 73 ? -7.816 1.979 7.282 1.00 94.88 73 LEU A O 1
ATOM 576 N N . LYS A 1 74 ? -6.602 3.577 8.293 1.00 94.12 74 LYS A N 1
ATOM 577 C CA . LYS A 1 74 ? -7.742 4.209 8.979 1.00 94.12 74 LYS A CA 1
ATOM 578 C C . LYS A 1 74 ? -8.741 4.831 8.000 1.00 94.12 74 LYS A C 1
ATOM 580 O O . LYS A 1 74 ? -9.941 4.810 8.273 1.00 94.12 74 LYS A O 1
ATOM 585 N N . ASN A 1 75 ? -8.277 5.335 6.859 1.00 92.50 75 ASN A N 1
ATOM 586 C CA . ASN A 1 75 ? -9.128 5.976 5.855 1.00 92.50 75 ASN A CA 1
ATOM 587 C C . ASN A 1 75 ? -9.807 4.975 4.906 1.00 92.50 75 ASN A C 1
ATOM 589 O O . ASN A 1 75 ? -10.897 5.246 4.406 1.00 92.50 75 ASN A O 1
ATOM 593 N N . ILE A 1 76 ? -9.187 3.822 4.651 1.00 91.94 76 ILE A N 1
ATOM 594 C CA . ILE A 1 76 ? -9.722 2.826 3.719 1.00 91.94 76 ILE A CA 1
ATOM 595 C C . ILE A 1 76 ? -10.874 2.039 4.365 1.00 91.94 76 ILE A C 1
ATOM 597 O O . ILE A 1 76 ? -10.900 1.761 5.568 1.00 91.94 76 ILE A O 1
ATOM 601 N N . GLN A 1 77 ? -11.855 1.680 3.540 1.00 91.94 77 GLN A N 1
ATOM 602 C CA . GLN A 1 77 ? -12.966 0.814 3.910 1.00 91.94 77 GLN A CA 1
ATOM 603 C C . GLN A 1 77 ? -12.687 -0.617 3.445 1.00 91.94 77 GLN A C 1
ATOM 605 O O . GLN A 1 77 ? -12.386 -0.845 2.275 1.00 91.94 77 GLN A O 1
ATOM 610 N N . PHE A 1 78 ? -12.809 -1.584 4.354 1.00 95.69 78 PHE A N 1
ATOM 611 C CA . PHE A 1 78 ? -12.681 -2.999 4.008 1.00 95.69 78 PHE A CA 1
ATOM 612 C C . PHE A 1 78 ? -14.005 -3.531 3.456 1.00 95.69 78 PHE A C 1
ATOM 614 O O . PHE A 1 78 ? -15.089 -3.076 3.850 1.00 95.69 78 PHE A O 1
ATOM 621 N N . GLY A 1 79 ? -13.896 -4.492 2.541 1.00 93.94 79 GLY A N 1
ATOM 622 C CA . GLY A 1 79 ? -15.029 -5.145 1.899 1.00 93.94 79 GLY A CA 1
ATOM 623 C C . GLY A 1 79 ? -15.211 -6.587 2.356 1.00 93.94 79 GLY A C 1
ATOM 624 O O . GLY A 1 79 ? -14.422 -7.125 3.132 1.00 93.94 79 GLY A O 1
ATOM 625 N N . VAL A 1 80 ? -16.247 -7.220 1.819 1.00 95.44 80 VAL A N 1
ATOM 626 C CA . VAL A 1 80 ? -16.491 -8.657 1.938 1.00 95.44 80 VAL A CA 1
ATOM 627 C C . VAL A 1 80 ? -16.660 -9.209 0.525 1.00 95.44 80 VAL A C 1
ATOM 629 O O . VAL A 1 80 ? -17.312 -8.590 -0.316 1.00 95.44 80 VAL A O 1
ATOM 632 N N . ASP A 1 81 ? -16.013 -10.331 0.238 1.00 93.06 81 ASP A N 1
ATOM 633 C CA . ASP A 1 81 ? -16.079 -10.983 -1.062 1.00 93.06 81 ASP A CA 1
ATOM 634 C C . ASP A 1 81 ? -17.377 -11.794 -1.242 1.00 93.06 81 ASP A C 1
ATOM 636 O O . ASP A 1 81 ? -18.223 -11.908 -0.353 1.00 93.06 81 ASP A O 1
ATOM 640 N N . ARG A 1 82 ? -17.542 -12.404 -2.422 1.00 88.38 82 ARG A N 1
ATOM 641 C CA . ARG A 1 82 ? -18.728 -13.220 -2.741 1.00 88.38 82 ARG A CA 1
ATOM 642 C C . ARG A 1 82 ? -18.875 -14.466 -1.862 1.00 88.38 82 ARG A C 1
ATOM 644 O O . ARG A 1 82 ? -19.971 -15.011 -1.787 1.00 88.38 82 ARG A O 1
ATOM 651 N N . ALA A 1 83 ? -17.791 -14.935 -1.248 1.00 89.50 83 ALA A N 1
ATOM 652 C CA . ALA A 1 83 ? -17.794 -16.075 -0.341 1.00 89.50 83 ALA A CA 1
ATOM 653 C C . ALA A 1 83 ? -18.090 -15.663 1.113 1.00 89.50 83 ALA A C 1
ATOM 655 O O . ALA A 1 83 ? -18.103 -16.523 1.994 1.00 89.50 83 ALA A O 1
ATOM 656 N N . GLY A 1 84 ? -18.327 -14.374 1.375 1.00 87.38 84 GLY A N 1
ATOM 657 C CA . GLY A 1 84 ? -18.557 -13.858 2.720 1.00 87.38 84 GLY A CA 1
ATOM 658 C C . GLY A 1 84 ? -17.271 -13.675 3.529 1.00 87.38 84 GLY A C 1
ATOM 659 O O . GLY A 1 84 ? -17.344 -13.533 4.749 1.00 87.38 84 GLY A O 1
ATOM 660 N N . LYS A 1 85 ? -16.094 -13.701 2.890 1.00 94.00 85 LYS A N 1
ATOM 661 C CA . LYS A 1 85 ? -14.805 -13.483 3.557 1.00 94.00 85 LYS A CA 1
ATOM 662 C C . LYS A 1 85 ? -14.371 -12.030 3.448 1.00 94.00 85 LYS A C 1
ATOM 664 O O . LYS A 1 85 ? -14.658 -11.349 2.469 1.00 94.00 85 LYS A O 1
ATOM 669 N N . ILE A 1 86 ? -13.643 -11.565 4.455 1.00 95.44 86 ILE A N 1
ATOM 670 C CA . ILE A 1 86 ? -13.065 -10.221 4.474 1.00 95.44 86 ILE A CA 1
ATOM 671 C C . ILE A 1 86 ? -12.128 -10.043 3.273 1.00 95.44 86 ILE A C 1
ATOM 673 O O . ILE A 1 86 ? -11.209 -10.834 3.065 1.00 95.44 86 ILE A O 1
ATOM 677 N N . SER A 1 87 ? -12.333 -8.952 2.538 1.00 94.25 87 SER A N 1
ATOM 678 C CA . SER A 1 87 ? -11.458 -8.490 1.466 1.00 94.25 87 SER A CA 1
ATOM 679 C C . SER A 1 87 ? -10.657 -7.286 1.956 1.00 94.25 87 SER A C 1
ATOM 681 O O . SER A 1 87 ? -11.197 -6.185 2.108 1.00 94.25 87 SER A O 1
ATOM 683 N N . ARG A 1 88 ? -9.362 -7.502 2.205 1.00 93.06 88 ARG A N 1
ATOM 684 C CA . ARG A 1 88 ? -8.415 -6.454 2.615 1.00 93.06 88 ARG A CA 1
ATOM 685 C C . ARG A 1 88 ? -7.890 -5.680 1.396 1.00 93.06 88 ARG A C 1
ATOM 687 O O . ARG A 1 88 ? -7.850 -6.244 0.304 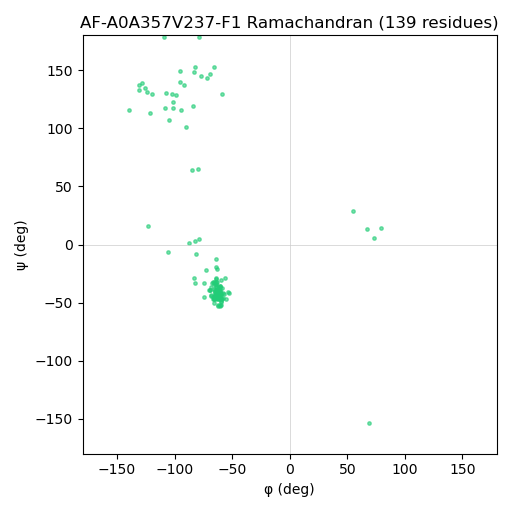1.00 93.06 88 ARG A O 1
ATOM 694 N N . PRO A 1 89 ? -7.489 -4.408 1.561 1.00 90.75 89 PRO A N 1
ATOM 695 C CA . PRO A 1 89 ? -6.846 -3.655 0.492 1.00 90.75 89 PRO A CA 1
ATOM 696 C C . PRO A 1 89 ? -5.440 -4.188 0.196 1.00 90.75 89 PRO A C 1
ATOM 698 O O . PRO A 1 89 ? -4.710 -4.591 1.104 1.00 90.75 89 PRO A O 1
ATOM 701 N N . GLU A 1 90 ? -5.047 -4.120 -1.072 1.00 90.69 90 GLU A N 1
ATOM 702 C CA . GLU A 1 90 ? -3.665 -4.320 -1.502 1.00 90.69 90 GLU A CA 1
ATOM 703 C C . GLU A 1 90 ? -2.933 -2.975 -1.548 1.00 90.69 90 GLU A C 1
ATOM 705 O O . GLU A 1 90 ? -3.469 -1.968 -2.017 1.00 90.69 90 GLU A O 1
ATOM 710 N N . PHE A 1 91 ? -1.693 -2.956 -1.057 1.00 89.62 91 PHE A N 1
ATOM 711 C CA . PHE A 1 91 ? -0.839 -1.773 -1.078 1.00 89.62 91 PHE A CA 1
ATOM 712 C C . PHE A 1 91 ? 0.282 -1.966 -2.091 1.00 89.62 91 PHE A C 1
ATOM 714 O O . PHE A 1 91 ? 1.133 -2.840 -1.936 1.00 89.62 91 PHE A O 1
ATOM 721 N N . HIS A 1 92 ? 0.304 -1.109 -3.108 1.00 89.69 92 HIS A N 1
ATOM 722 C CA . HIS A 1 92 ? 1.362 -1.088 -4.111 1.00 89.69 92 HIS A CA 1
ATOM 723 C C . HIS A 1 92 ? 2.423 -0.065 -3.712 1.00 89.69 92 HIS A C 1
ATOM 725 O O . HIS A 1 92 ? 2.153 1.134 -3.639 1.00 89.69 92 HIS A O 1
ATOM 731 N N . LEU A 1 93 ? 3.635 -0.546 -3.448 1.00 89.81 93 LEU A N 1
ATOM 732 C CA . LEU A 1 93 ? 4.770 0.263 -3.017 1.00 89.81 93 LEU A CA 1
ATOM 733 C C . LEU A 1 93 ? 5.983 -0.079 -3.884 1.00 89.81 93 LEU A C 1
ATOM 735 O O . LEU A 1 93 ? 6.262 -1.250 -4.136 1.00 89.81 93 LEU A O 1
ATOM 739 N N . GLY A 1 94 ? 6.728 0.939 -4.315 1.00 90.00 94 GLY A N 1
ATOM 740 C CA . GLY A 1 94 ? 8.054 0.721 -4.892 1.00 90.00 94 GLY A CA 1
ATOM 741 C C . GLY A 1 94 ? 9.020 0.174 -3.837 1.00 90.00 94 GLY A C 1
ATOM 742 O O . GLY A 1 94 ? 8.867 0.462 -2.648 1.00 90.00 94 GLY A O 1
ATOM 743 N N . THR A 1 95 ? 10.038 -0.579 -4.257 1.00 92.94 95 THR A N 1
ATOM 744 C CA . THR A 1 95 ? 10.987 -1.252 -3.350 1.00 92.94 95 THR A CA 1
ATOM 745 C C . THR A 1 95 ? 11.626 -0.301 -2.331 1.00 92.94 95 THR A C 1
ATOM 747 O O . THR A 1 95 ? 11.717 -0.637 -1.153 1.00 92.94 95 THR A O 1
ATOM 750 N N . ASP A 1 96 ? 12.009 0.908 -2.748 1.00 94.44 96 ASP A N 1
ATOM 751 C CA . ASP A 1 96 ? 12.609 1.904 -1.849 1.00 94.44 96 ASP A CA 1
ATOM 752 C C . ASP A 1 96 ? 11.614 2.449 -0.818 1.00 94.44 96 ASP A C 1
ATOM 754 O O . ASP A 1 96 ? 11.975 2.705 0.330 1.00 94.44 96 ASP A O 1
ATOM 758 N N . ALA A 1 97 ? 10.352 2.625 -1.215 1.00 91.38 97 ALA A N 1
ATOM 759 C CA . ALA A 1 97 ? 9.298 3.065 -0.307 1.00 91.38 97 ALA A CA 1
ATOM 760 C C . ALA A 1 97 ? 8.966 1.972 0.716 1.00 91.38 97 ALA A C 1
ATOM 762 O O . ALA A 1 97 ? 8.777 2.278 1.891 1.00 91.38 97 ALA A O 1
ATOM 763 N N . PHE A 1 98 ? 8.954 0.707 0.283 1.00 94.00 98 PHE A N 1
ATOM 764 C CA . PHE A 1 98 ? 8.750 -0.437 1.166 1.00 94.00 98 PHE A CA 1
ATOM 765 C C . PHE A 1 98 ? 9.856 -0.546 2.225 1.00 94.00 98 PHE A C 1
ATOM 767 O O . PHE A 1 98 ? 9.543 -0.636 3.406 1.00 94.00 98 PHE A O 1
ATOM 774 N N . LYS A 1 99 ? 11.134 -0.432 1.836 1.00 96.19 99 LYS A N 1
ATOM 775 C CA . LYS A 1 99 ? 12.258 -0.451 2.793 1.00 96.19 99 LYS A CA 1
ATOM 776 C C . LYS A 1 99 ? 12.148 0.655 3.843 1.00 96.19 99 LYS A C 1
ATOM 778 O O . LYS A 1 99 ? 12.263 0.391 5.032 1.00 96.19 99 LYS A O 1
ATOM 783 N N . LYS A 1 100 ? 11.849 1.889 3.418 1.00 95.00 100 LYS A N 1
ATOM 784 C CA . LYS A 1 100 ? 11.652 3.020 4.345 1.00 95.00 100 LYS A CA 1
ATOM 785 C C . LYS A 1 100 ? 10.483 2.795 5.303 1.00 95.00 100 LYS A C 1
ATOM 787 O O . LYS A 1 100 ? 10.545 3.228 6.448 1.00 95.00 100 LYS A O 1
ATOM 792 N N . LEU A 1 101 ? 9.408 2.167 4.826 1.00 95.06 101 LEU A N 1
ATOM 793 C CA . LEU A 1 101 ? 8.265 1.798 5.655 1.00 95.06 101 LEU A CA 1
ATOM 794 C C . LEU A 1 101 ? 8.654 0.748 6.702 1.00 95.06 101 LEU A C 1
ATOM 796 O O . LEU A 1 101 ? 8.293 0.904 7.864 1.00 95.06 101 LEU A O 1
ATOM 800 N N . GLU A 1 102 ? 9.385 -0.287 6.294 1.00 95.50 102 GLU A N 1
ATOM 801 C CA . GLU A 1 102 ? 9.849 -1.364 7.170 1.00 95.50 102 GLU A CA 1
ATOM 802 C C . GLU A 1 102 ? 10.786 -0.836 8.266 1.00 95.50 102 GLU A C 1
ATOM 804 O O . GLU A 1 102 ? 10.493 -1.007 9.448 1.00 95.50 102 GLU A O 1
ATOM 809 N N . GLU A 1 103 ? 11.830 -0.089 7.894 1.00 96.31 103 GLU A N 1
ATOM 810 C CA . GLU A 1 103 ? 12.779 0.531 8.833 1.00 96.31 103 GLU A CA 1
ATOM 811 C C . GLU A 1 103 ? 12.076 1.459 9.840 1.00 96.31 103 GLU A C 1
ATOM 813 O O . GLU A 1 103 ? 12.368 1.456 11.040 1.00 96.31 103 GLU A O 1
ATOM 818 N N . ASP A 1 104 ? 11.118 2.262 9.369 1.00 96.12 104 ASP A N 1
ATOM 819 C CA . ASP A 1 104 ? 10.361 3.171 10.226 1.00 96.12 104 ASP A CA 1
ATOM 820 C C . ASP A 1 104 ? 9.409 2.417 11.168 1.00 96.12 104 ASP A C 1
ATOM 822 O O . ASP A 1 104 ? 9.293 2.756 12.348 1.00 96.12 104 ASP A O 1
ATOM 826 N N . ALA A 1 105 ? 8.764 1.354 10.682 1.00 95.38 105 ALA A N 1
ATOM 827 C CA . ALA A 1 105 ? 7.902 0.502 11.493 1.00 95.38 105 ALA A CA 1
ATOM 828 C C . ALA A 1 105 ? 8.692 -0.235 12.586 1.00 95.38 105 ALA A C 1
ATOM 830 O O . ALA A 1 105 ? 8.224 -0.332 13.724 1.00 95.38 105 ALA A O 1
ATOM 831 N N . GLU A 1 106 ? 9.897 -0.720 12.275 1.00 95.94 106 GLU A N 1
ATOM 832 C CA . GLU A 1 106 ? 10.803 -1.316 13.260 1.00 95.94 106 GLU A CA 1
ATOM 833 C C . GLU A 1 106 ? 11.212 -0.307 14.333 1.00 95.94 106 GLU A C 1
ATOM 835 O O . GLU A 1 106 ? 11.157 -0.617 15.526 1.00 95.94 106 GLU A O 1
ATOM 840 N N . ARG A 1 107 ? 11.536 0.925 13.925 1.00 96.12 107 ARG A N 1
ATOM 841 C CA . ARG A 1 107 ? 11.887 2.018 14.838 1.00 96.12 107 ARG A CA 1
ATOM 842 C C . ARG A 1 107 ? 10.751 2.384 15.796 1.00 96.12 107 ARG A C 1
ATOM 844 O O . ARG A 1 107 ? 11.012 2.658 16.966 1.00 96.12 107 ARG A O 1
ATOM 851 N N . LEU A 1 108 ? 9.503 2.407 15.323 1.00 94.94 108 LEU A N 1
ATOM 852 C CA . LEU A 1 108 ? 8.328 2.666 16.169 1.00 94.94 108 LEU A C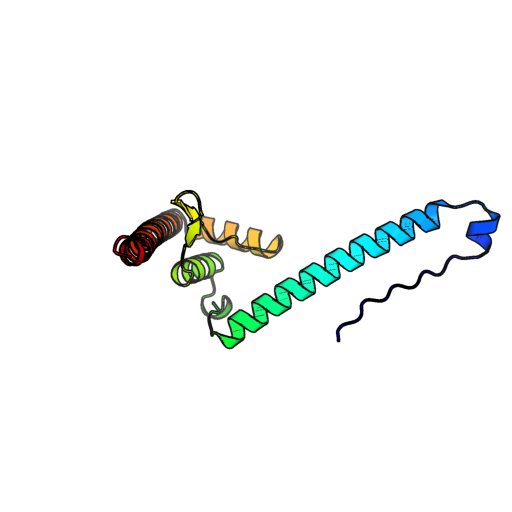A 1
ATOM 853 C C . LEU A 1 108 ? 7.986 1.482 17.093 1.00 94.94 108 LEU A C 1
ATOM 855 O O . LEU A 1 108 ? 7.338 1.666 18.129 1.00 94.94 108 LEU A O 1
ATOM 859 N N . GLY A 1 109 ? 8.434 0.276 16.741 1.00 94.12 109 GLY A N 1
ATOM 860 C CA . GLY A 1 109 ? 8.366 -0.913 17.582 1.00 94.12 109 GLY A CA 1
ATOM 861 C C . GLY A 1 109 ? 6.948 -1.446 17.811 1.00 94.12 109 GLY A C 1
ATOM 862 O O . GLY A 1 109 ? 6.038 -1.283 16.996 1.00 94.12 109 GLY A O 1
ATOM 863 N N . ASN A 1 110 ? 6.751 -2.128 18.943 1.00 95.00 110 ASN A N 1
ATOM 864 C CA . ASN A 1 110 ? 5.539 -2.922 19.193 1.00 95.00 110 ASN A CA 1
ATOM 865 C C . ASN A 1 110 ? 4.255 -2.092 19.264 1.00 95.00 110 ASN A C 1
ATOM 867 O O . ASN A 1 110 ? 3.232 -2.536 18.757 1.00 95.00 110 ASN A O 1
ATOM 871 N N . LYS A 1 111 ? 4.312 -0.869 19.806 1.00 93.19 111 LYS A N 1
ATOM 872 C CA . LYS A 1 111 ? 3.128 0.002 19.900 1.00 93.19 111 LYS A CA 1
ATOM 873 C C . LYS A 1 111 ? 2.512 0.290 18.533 1.00 93.19 111 LYS A C 1
ATOM 875 O O . LYS A 1 111 ? 1.296 0.352 18.405 1.00 93.19 111 LYS A O 1
ATOM 880 N N . PHE A 1 112 ? 3.347 0.449 17.507 1.00 95.31 112 PHE A N 1
ATOM 881 C CA . PHE A 1 112 ? 2.869 0.642 16.143 1.00 95.31 112 PHE A CA 1
ATOM 882 C C . PHE A 1 112 ? 2.207 -0.623 15.589 1.00 95.31 112 PHE A C 1
ATOM 884 O O . PHE A 1 112 ? 1.124 -0.547 15.016 1.00 95.31 112 PHE A O 1
ATOM 891 N N . LYS A 1 113 ? 2.821 -1.793 15.805 1.00 95.25 113 LYS A N 1
ATOM 892 C CA . LYS A 1 113 ? 2.265 -3.082 15.365 1.00 95.25 113 LYS A CA 1
ATOM 893 C C . LYS A 1 113 ? 0.908 -3.369 16.015 1.00 95.25 113 LYS A C 1
ATOM 895 O O . LYS A 1 113 ? -0.027 -3.742 15.316 1.00 95.25 113 LYS A O 1
ATOM 900 N N . GLU A 1 114 ? 0.791 -3.130 17.320 1.00 97.06 114 GLU A N 1
ATOM 901 C CA . GLU A 1 114 ? -0.460 -3.280 18.076 1.00 97.06 114 GLU A CA 1
ATOM 902 C C . GLU A 1 114 ? -1.559 -2.350 17.548 1.00 97.06 114 GLU A C 1
ATOM 904 O O . GLU A 1 114 ? -2.704 -2.764 17.380 1.00 97.06 114 GLU A O 1
ATOM 909 N N . GLU A 1 115 ? -1.213 -1.100 17.238 1.00 97.12 115 GLU A N 1
ATOM 910 C CA . GLU A 1 115 ? -2.145 -0.126 16.669 1.00 97.12 115 GLU A CA 1
ATOM 911 C C . GLU A 1 115 ? -2.625 -0.539 15.268 1.00 97.12 115 GLU A C 1
ATOM 913 O O . GLU A 1 115 ? -3.820 -0.462 14.982 1.00 97.12 115 GLU A O 1
ATOM 918 N N . VAL A 1 116 ? -1.720 -1.016 14.406 1.00 96.56 116 VAL A N 1
ATOM 919 C CA . VAL A 1 116 ? -2.069 -1.548 13.078 1.00 96.56 116 VAL A CA 1
ATOM 920 C C . VAL A 1 116 ? -3.004 -2.749 13.205 1.00 96.56 116 VAL A C 1
ATOM 922 O O . VAL A 1 116 ? -4.010 -2.820 12.497 1.00 96.56 116 VAL A O 1
ATOM 925 N N . GLU A 1 117 ? -2.708 -3.682 14.111 1.00 96.75 117 GLU A N 1
ATOM 926 C CA . GLU A 1 117 ? -3.547 -4.860 14.334 1.00 96.75 117 GLU A CA 1
ATOM 927 C C . GLU A 1 117 ? -4.930 -4.474 14.868 1.00 96.75 117 GLU A C 1
ATOM 929 O O . GLU A 1 117 ? -5.937 -4.987 14.374 1.00 96.75 117 GLU A O 1
ATOM 934 N N . ARG A 1 118 ? -4.996 -3.537 15.823 1.00 98.00 118 ARG A N 1
ATOM 935 C CA . ARG A 1 118 ? -6.264 -3.047 16.373 1.00 98.00 118 ARG A CA 1
ATOM 936 C C . ARG A 1 118 ? -7.135 -2.423 15.285 1.00 98.00 118 ARG A C 1
ATOM 938 O O . ARG A 1 118 ? -8.271 -2.850 15.110 1.00 98.00 118 ARG A O 1
ATOM 945 N N . VAL A 1 119 ? -6.582 -1.488 14.507 1.00 97.62 119 VAL A N 1
ATOM 946 C CA . VAL A 1 119 ? -7.305 -0.834 13.401 1.00 97.62 119 VAL A CA 1
ATOM 947 C C . VAL A 1 119 ? -7.751 -1.852 12.358 1.00 97.62 119 VAL A C 1
ATOM 949 O O . VAL A 1 119 ? -8.863 -1.766 11.850 1.00 97.62 119 VAL A O 1
ATOM 952 N N . THR A 1 120 ? -6.907 -2.836 12.044 1.00 96.31 120 THR A N 1
ATOM 953 C CA . THR A 1 120 ? -7.264 -3.892 11.090 1.00 96.31 120 THR A CA 1
ATOM 954 C C . THR A 1 120 ? -8.488 -4.663 11.579 1.00 96.31 120 THR A C 1
ATOM 956 O O . THR A 1 120 ? -9.448 -4.784 10.827 1.00 96.31 120 THR A O 1
ATOM 959 N N . LYS A 1 121 ? -8.499 -5.122 12.837 1.00 96.88 121 LYS A N 1
ATOM 960 C CA . LYS A 1 121 ? -9.638 -5.860 13.411 1.00 96.88 121 LYS A CA 1
ATOM 961 C C . LYS A 1 121 ? -10.918 -5.028 13.432 1.00 96.88 121 LYS A C 1
ATOM 963 O O . LYS A 1 121 ? -11.952 -5.507 12.980 1.00 96.88 121 LYS A O 1
ATOM 968 N N . GLU A 1 122 ? -10.834 -3.773 13.872 1.00 97.50 122 GLU A N 1
ATOM 969 C CA . GLU A 1 122 ? -11.975 -2.846 13.867 1.00 97.50 122 GLU A CA 1
ATOM 970 C C . GLU A 1 122 ? -12.579 -2.728 12.453 1.00 97.50 122 GLU A C 1
ATOM 972 O O . GLU A 1 122 ? -13.783 -2.891 12.256 1.00 97.50 122 GLU A O 1
ATOM 977 N N . LYS A 1 123 ? -11.736 -2.538 11.429 1.00 96.94 123 LYS A N 1
ATOM 978 C CA . LYS A 1 123 ? -12.178 -2.419 10.030 1.00 96.94 123 LYS A CA 1
ATOM 979 C C . LYS A 1 123 ? -12.801 -3.697 9.474 1.00 96.94 123 LYS A C 1
ATOM 981 O O . LYS A 1 123 ? -13.709 -3.620 8.642 1.00 96.94 123 LYS A O 1
ATOM 986 N N . GLU A 1 124 ? -12.315 -4.855 9.902 1.00 96.69 124 GLU A N 1
ATOM 987 C CA . GLU A 1 124 ? -12.866 -6.159 9.534 1.00 96.69 124 GLU A CA 1
ATOM 988 C C . GLU A 1 124 ? -14.264 -6.375 10.109 1.00 96.69 124 GLU A C 1
ATOM 990 O O . GLU A 1 124 ? -15.181 -6.759 9.378 1.00 96.69 124 GLU A O 1
ATOM 995 N N . GLU A 1 125 ? -14.449 -6.071 11.392 1.00 96.44 125 GLU A N 1
ATOM 996 C CA . GLU A 1 125 ? -15.747 -6.152 12.064 1.00 96.44 125 GLU A CA 1
ATOM 997 C C . GLU A 1 125 ? -16.764 -5.209 11.416 1.00 96.44 125 GLU A C 1
ATOM 999 O O . GLU A 1 125 ? -17.884 -5.616 11.095 1.00 96.44 125 GLU A O 1
ATOM 1004 N N . GLU A 1 126 ? -16.358 -3.971 11.127 1.00 96.31 126 GLU A N 1
ATOM 1005 C CA . GLU A 1 126 ? -17.203 -3.022 10.409 1.00 96.31 126 GLU A CA 1
ATOM 1006 C C . GLU A 1 126 ? -17.593 -3.521 9.007 1.00 96.31 126 GLU A C 1
ATOM 1008 O O . GLU A 1 126 ? -18.716 -3.290 8.553 1.00 96.31 126 GLU A O 1
ATOM 1013 N N . ALA A 1 127 ? -16.676 -4.178 8.287 1.00 96.69 127 ALA A N 1
ATOM 1014 C CA . ALA A 1 127 ? -16.955 -4.713 6.955 1.00 96.69 127 ALA A CA 1
ATOM 1015 C C . ALA A 1 127 ? -18.028 -5.803 7.008 1.00 96.69 127 ALA A C 1
ATOM 1017 O O . ALA A 1 127 ? -18.977 -5.767 6.222 1.00 96.69 127 ALA A O 1
ATOM 1018 N N . LEU A 1 128 ? -17.917 -6.717 7.972 1.00 95.81 128 LEU A N 1
ATOM 1019 C CA . LEU A 1 128 ? -18.905 -7.768 8.200 1.00 95.81 128 LEU A CA 1
ATOM 1020 C C . LEU A 1 128 ? -20.260 -7.194 8.630 1.00 95.81 128 LEU A C 1
ATOM 1022 O O . LEU A 1 128 ? -21.292 -7.629 8.121 1.00 95.81 128 LEU A O 1
ATOM 1026 N N . ALA A 1 129 ? -20.271 -6.193 9.515 1.00 95.38 129 ALA A N 1
ATOM 1027 C CA . ALA A 1 129 ? -21.500 -5.539 9.962 1.00 95.38 129 ALA A CA 1
ATOM 1028 C C . ALA A 1 129 ? -22.235 -4.846 8.803 1.00 95.38 129 ALA A C 1
ATOM 1030 O O . ALA A 1 129 ? -23.437 -5.051 8.619 1.00 95.38 129 ALA A O 1
ATOM 1031 N N . ARG A 1 130 ? -21.508 -4.087 7.970 1.00 95.06 130 ARG A N 1
ATOM 1032 C CA . ARG A 1 130 ? -22.069 -3.448 6.767 1.00 95.06 130 ARG A CA 1
ATOM 1033 C C . ARG A 1 130 ? -22.602 -4.470 5.772 1.00 95.06 130 ARG A C 1
ATOM 1035 O O . ARG A 1 130 ? -23.658 -4.251 5.183 1.00 95.06 130 ARG A O 1
ATOM 1042 N N . GLU A 1 131 ? -21.895 -5.579 5.574 1.00 94.62 131 GLU A N 1
ATOM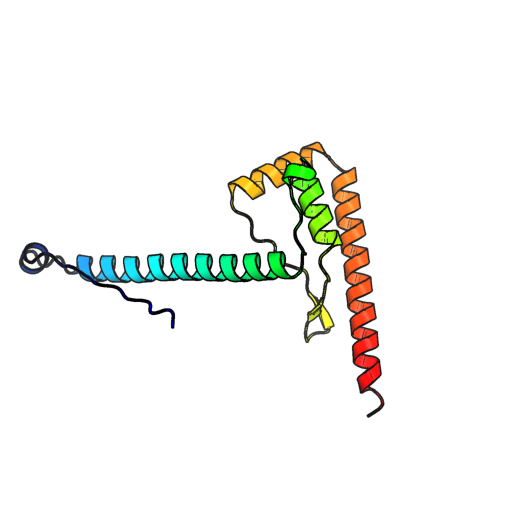 1043 C CA . GLU A 1 131 ? -22.350 -6.624 4.657 1.00 94.62 131 GLU A CA 1
ATOM 1044 C C . GLU A 1 131 ? -23.595 -7.346 5.188 1.00 94.62 131 GLU A C 1
ATOM 1046 O O . GLU A 1 131 ? -24.536 -7.596 4.433 1.00 94.62 131 GLU A O 1
ATOM 1051 N N . ALA A 1 132 ? -23.668 -7.609 6.495 1.00 92.31 132 ALA A N 1
ATOM 1052 C CA . ALA A 1 132 ? -24.867 -8.151 7.129 1.00 92.31 132 ALA A CA 1
ATOM 1053 C C . ALA A 1 132 ? -26.071 -7.205 6.975 1.00 92.31 132 ALA A C 1
ATOM 1055 O O . ALA A 1 132 ? -27.175 -7.658 6.658 1.00 92.31 132 ALA A O 1
ATOM 1056 N N . GLU A 1 133 ? -25.857 -5.896 7.136 1.00 93.69 133 GLU A N 1
ATOM 1057 C CA . GLU A 1 133 ? -26.877 -4.875 6.887 1.00 93.69 133 GLU A CA 1
ATOM 1058 C C . GLU A 1 133 ? -27.293 -4.834 5.409 1.00 93.69 133 GLU A C 1
ATOM 1060 O O . GLU A 1 133 ? -28.480 -4.766 5.093 1.00 93.69 133 GLU A O 1
ATOM 1065 N N . ARG A 1 134 ? -26.340 -4.927 4.476 1.00 91.12 134 ARG A N 1
ATOM 1066 C CA . ARG A 1 134 ? -26.641 -4.987 3.042 1.00 91.12 134 ARG A CA 1
ATOM 1067 C C . ARG A 1 134 ? -27.520 -6.194 2.726 1.00 91.12 134 ARG A C 1
ATOM 1069 O O . ARG A 1 134 ? -28.516 -6.042 2.028 1.00 91.12 134 ARG A O 1
ATOM 1076 N N . LEU A 1 135 ? -27.179 -7.374 3.246 1.00 90.62 135 LEU A N 1
ATOM 1077 C CA . LEU A 1 135 ? -27.926 -8.613 3.021 1.00 90.62 135 LEU A CA 1
ATOM 1078 C C . LEU A 1 135 ? -29.315 -8.600 3.670 1.00 90.62 135 LEU A C 1
ATOM 1080 O O . LEU A 1 135 ? -30.245 -9.178 3.107 1.00 90.62 135 LEU A O 1
ATOM 1084 N N . SER A 1 136 ? -29.491 -7.945 4.822 1.00 91.19 136 SER A N 1
ATOM 1085 C CA . SER A 1 136 ? -30.801 -7.857 5.483 1.00 91.19 136 SER A CA 1
ATOM 1086 C C . SER A 1 136 ? -31.827 -7.098 4.634 1.00 91.19 136 SER A C 1
ATOM 1088 O O . SER A 1 136 ? -32.992 -7.491 4.604 1.00 91.19 136 SER A O 1
ATOM 1090 N N . ARG A 1 137 ? -31.384 -6.104 3.849 1.00 90.81 137 ARG A N 1
ATOM 1091 C CA . ARG A 1 137 ? -32.228 -5.353 2.900 1.00 90.81 137 ARG A CA 1
ATOM 1092 C C . ARG A 1 137 ? -32.794 -6.211 1.760 1.00 90.81 137 ARG A C 1
ATOM 1094 O O . ARG A 1 137 ? -33.776 -5.809 1.150 1.00 90.81 137 ARG A O 1
ATOM 1101 N N . PHE A 1 138 ? -32.208 -7.381 1.489 1.00 85.62 138 PHE A N 1
ATOM 1102 C CA . PHE A 1 138 ? -32.652 -8.306 0.434 1.00 85.62 138 PHE A 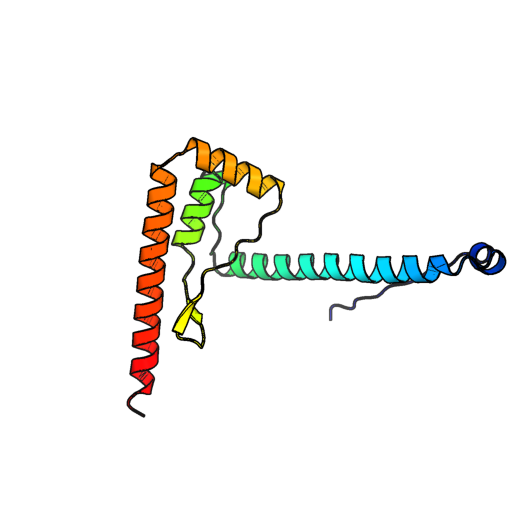CA 1
ATOM 1103 C C . PHE A 1 138 ? -33.385 -9.547 0.964 1.00 85.62 138 PHE A C 1
ATOM 1105 O O . PHE A 1 138 ? -33.910 -10.324 0.176 1.00 85.62 138 PHE A O 1
ATOM 1112 N N . LYS A 1 139 ? -33.447 -9.763 2.286 1.00 67.25 139 LYS A N 1
ATOM 1113 C CA . LYS A 1 139 ? -34.146 -10.920 2.884 1.00 67.25 139 LYS A CA 1
ATOM 1114 C C . LYS A 1 139 ? -35.668 -10.728 3.034 1.00 67.25 139 LYS A C 1
ATOM 1116 O O . LYS A 1 139 ? -36.324 -11.606 3.585 1.00 67.25 139 LYS A O 1
ATOM 1121 N N . GLY A 1 140 ? -36.222 -9.606 2.564 1.00 59.47 140 GLY A N 1
ATOM 1122 C CA . GLY A 1 140 ? -37.649 -9.262 2.661 1.00 59.47 140 GLY A CA 1
ATOM 1123 C C . GLY A 1 140 ? -38.353 -8.985 1.325 1.00 59.47 140 GLY A C 1
ATOM 1124 O O . GLY A 1 140 ? -39.424 -8.384 1.348 1.00 59.47 140 GLY A O 1
ATOM 1125 N N . SER A 1 141 ? -37.759 -9.374 0.191 1.00 46.56 141 SER A N 1
ATOM 1126 C CA . SER A 1 141 ? -38.313 -9.229 -1.170 1.00 46.56 141 SER A CA 1
ATOM 1127 C C . SER A 1 141 ? -38.560 -10.575 -1.831 1.00 46.56 141 SER A C 1
ATOM 1129 O O . SER A 1 141 ? -37.626 -11.404 -1.745 1.00 46.56 141 SER A O 1
#

Secondary structure (DSSP, 8-state):
-----------HHHHHTT-THHHHHHHHHHHHHHHHHHHHHHHHHHHHHHHHHT----HHHH--HHHHHHHHHHHSPPEE-TTS-EEPPP----HHHHHHHHHHHHHH-HHHHHHHHHHHHHHHHHHHHHHHHHHHTTTT-

Mean predicted aligned error: 8.03 Å

Radius of gyration: 23.39 Å; Cα contacts (8 Å, |Δi|>4): 68; chains: 1; bounding box: 62×32×6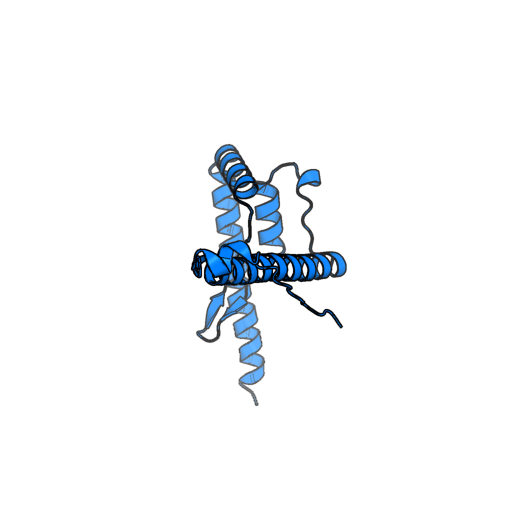4 Å

Nearest PDB structures (foldseek):
  8xvv-assembly1_L  TM=3.776E-01  e=4.459E+00  Homo sapiens
  5xn7-assembly2_B  TM=3.896E-01  e=9.874E+00  Vibrio vulnificus

Sequence (141 aa):
MKIHEHQAQIKFDDILEHRLSVIFDFTQGIVSSFSDGYMQTMYQAVSEACEKSGNIVRSNEIGSPALSFLQALKNIQFGVDRAGKISRPEFHLGTDAFKKLEEDAERLGNKFKEEVERVTKEKEEEALAREAERLSRFKGS

Solvent-accessible surface area (backbone atoms only — not comparable to full-atom values): 8466 Å² total; per-residue (Å²): 134,93,82,89,85,86,85,86,86,81,61,69,65,43,60,76,70,64,46,63,61,58,59,53,54,50,53,51,50,49,54,51,53,49,52,53,52,49,53,52,52,50,53,48,54,52,48,55,50,28,64,74,70,62,69,68,76,61,42,81,83,66,72,32,57,36,62,33,51,49,51,46,58,72,71,54,83,43,43,59,45,99,87,72,43,81,38,77,87,87,85,91,69,56,73,72,57,46,50,51,26,49,56,44,39,59,74,60,32,67,68,51,54,54,50,49,52,50,54,49,51,54,40,49,54,52,21,53,51,52,49,53,55,58,52,57,74,59,74,81,115

Foldseek 3Di:
DDDDDDDDDDDPVCVVVVVCVSVVVSVVVVVVVVVVVVVVVVVVVVVVVCVVVVLDQDCVVVVALLVSVLVNLLSDAWAADPVRHIHDDDDDDDPVSVVSNVVRCVVVPDVSVVSSVVSVVVRRVVNSVVVVVVVVVVPPD

pLDDT: mean 88.28, std 9.22, range [46.56, 98.0]